Protein AF-A0A3A6N6Q1-F1 (afdb_monomer_lite)

Structure (mmCIF, N/CA/C/O backbone):
data_AF-A0A3A6N6Q1-F1
#
_entry.id   AF-A0A3A6N6Q1-F1
#
loop_
_atom_site.group_PDB
_atom_site.id
_atom_site.type_symbol
_atom_site.label_atom_id
_atom_site.label_alt_id
_atom_site.label_comp_id
_atom_site.label_asym_id
_atom_site.label_entity_id
_atom_site.label_seq_id
_atom_site.pdbx_PDB_ins_code
_atom_site.Cartn_x
_atom_site.Cartn_y
_atom_site.Cartn_z
_atom_site.occupancy
_atom_site.B_iso_or_equiv
_atom_site.auth_seq_id
_atom_site.auth_comp_id
_atom_site.auth_asym_id
_atom_site.auth_atom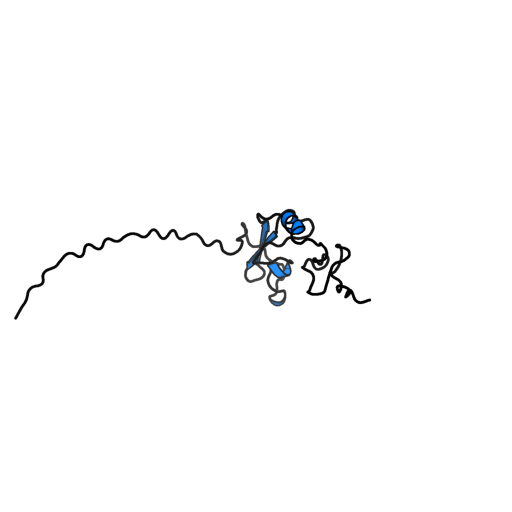_id
_atom_site.pdbx_PDB_model_num
ATOM 1 N N . MET A 1 1 ? -28.630 -38.120 -69.427 1.00 43.53 1 MET A N 1
ATOM 2 C CA . MET A 1 1 ? -27.261 -37.683 -69.073 1.00 43.53 1 MET A CA 1
ATOM 3 C C . MET A 1 1 ? -27.155 -36.183 -69.309 1.00 43.53 1 MET A C 1
ATOM 5 O O . MET A 1 1 ? -27.606 -35.741 -70.354 1.00 43.53 1 MET A O 1
ATOM 9 N N . LYS A 1 2 ? -26.544 -35.469 -68.350 1.00 46.34 2 LYS A N 1
ATOM 10 C CA . LYS A 1 2 ? -26.154 -34.042 -68.344 1.00 46.34 2 LYS A CA 1
ATOM 11 C C . LYS A 1 2 ? -27.279 -32.999 -68.244 1.00 46.34 2 LYS A C 1
ATOM 13 O O . LYS A 1 2 ? -27.726 -32.441 -69.236 1.00 46.34 2 LYS A O 1
ATOM 18 N N . THR A 1 3 ? -27.651 -32.687 -67.004 1.00 43.88 3 THR A N 1
ATOM 19 C CA . THR A 1 3 ? -28.293 -31.427 -66.606 1.00 43.88 3 THR A CA 1
ATOM 20 C C . THR A 1 3 ? -27.215 -30.388 -66.292 1.00 43.88 3 THR A C 1
ATOM 22 O O . THR A 1 3 ? -26.315 -30.631 -65.489 1.00 43.88 3 THR A O 1
ATOM 25 N N . SER A 1 4 ? -27.298 -29.256 -66.986 1.00 41.69 4 SER A N 1
ATOM 26 C CA . SER A 1 4 ? -26.371 -28.127 -66.927 1.00 41.69 4 SER A CA 1
ATOM 27 C C . SER A 1 4 ? -26.627 -27.229 -65.713 1.00 41.69 4 SER A C 1
ATOM 29 O O . SER A 1 4 ? -27.764 -27.029 -65.293 1.00 41.69 4 SER A O 1
ATOM 31 N N . ILE A 1 5 ? -25.532 -26.694 -65.176 1.00 53.47 5 ILE A N 1
ATOM 32 C CA . ILE A 1 5 ? -25.430 -25.830 -63.998 1.00 53.47 5 ILE A CA 1
ATOM 33 C C . ILE A 1 5 ? -25.982 -24.433 -64.322 1.00 53.47 5 ILE A C 1
ATOM 35 O O . ILE A 1 5 ? -25.543 -23.808 -65.285 1.00 53.47 5 ILE A O 1
ATOM 39 N N . LEU A 1 6 ? -26.903 -23.931 -63.496 1.00 49.16 6 LEU A N 1
ATOM 40 C CA . LEU A 1 6 ? -27.341 -22.532 -63.480 1.00 49.16 6 LEU A CA 1
ATOM 41 C C . LEU A 1 6 ? -26.844 -21.880 -62.185 1.00 49.16 6 LEU A C 1
ATOM 43 O O . LEU A 1 6 ? -27.336 -22.164 -61.095 1.00 49.16 6 LEU A O 1
ATOM 47 N N . CYS A 1 7 ? -25.834 -21.022 -62.328 1.00 48.75 7 CYS A N 1
ATOM 48 C CA . CYS A 1 7 ? -25.314 -20.151 -61.282 1.00 48.75 7 CYS A CA 1
ATOM 49 C C . CYS A 1 7 ? -26.349 -19.064 -60.951 1.00 48.75 7 CYS A C 1
ATOM 51 O O . CYS A 1 7 ? -26.508 -18.107 -61.705 1.00 48.75 7 CYS A O 1
ATOM 53 N N . GLY A 1 8 ? -27.045 -19.207 -59.823 1.00 43.28 8 GLY A N 1
ATOM 54 C CA . GLY A 1 8 ? -27.848 -18.146 -59.218 1.00 43.28 8 GLY A CA 1
ATOM 55 C C . GLY A 1 8 ? -27.021 -17.395 -58.178 1.00 43.28 8 GLY A C 1
ATOM 56 O O . GLY A 1 8 ? -26.579 -17.984 -57.196 1.00 43.28 8 GLY A O 1
ATOM 57 N N . 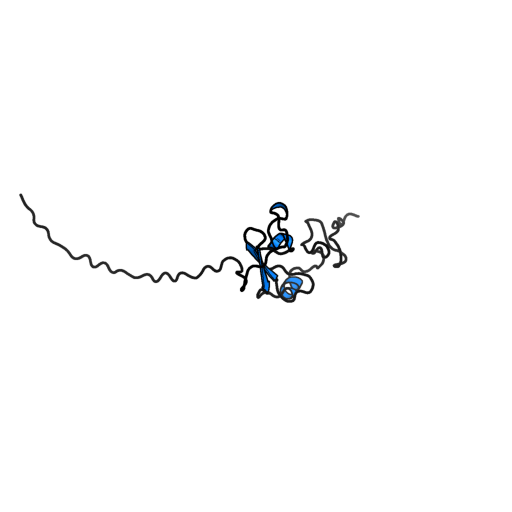ALA A 1 9 ? -26.783 -16.109 -58.425 1.00 48.91 9 ALA A N 1
ATOM 58 C CA . ALA A 1 9 ? -25.982 -15.216 -57.600 1.00 48.91 9 ALA A CA 1
ATOM 59 C C . ALA A 1 9 ? -26.527 -15.098 -56.164 1.00 48.91 9 ALA A C 1
ATOM 61 O O . ALA A 1 9 ? -27.585 -14.513 -55.934 1.00 48.91 9 ALA A O 1
ATOM 62 N N . ALA A 1 10 ? -25.775 -15.607 -55.188 1.00 48.19 10 ALA A N 1
ATOM 63 C CA . ALA A 1 10 ? -25.971 -15.270 -53.786 1.00 48.19 10 ALA A CA 1
ATOM 64 C C . ALA A 1 10 ? -25.277 -13.929 -53.510 1.00 48.19 10 ALA A C 1
ATOM 66 O O . ALA A 1 10 ? -24.056 -13.860 -53.368 1.00 48.19 10 ALA A O 1
ATOM 67 N N . ALA A 1 11 ? -26.056 -12.849 -53.467 1.00 47.50 11 ALA A N 1
ATOM 68 C CA . ALA A 1 11 ? -25.604 -11.563 -52.954 1.00 47.50 11 ALA A CA 1
ATOM 69 C C . ALA A 1 11 ? -25.411 -11.689 -51.435 1.00 47.50 11 ALA A C 1
ATOM 71 O O . ALA A 1 11 ? -26.350 -11.533 -50.656 1.00 47.50 11 ALA A O 1
ATOM 72 N N . ILE A 1 12 ? -24.194 -12.029 -51.010 1.00 56.41 12 ILE A N 1
ATOM 73 C CA . ILE A 1 12 ? -23.822 -12.027 -49.597 1.00 56.41 12 ILE A CA 1
ATOM 74 C C . ILE A 1 12 ? -23.615 -10.567 -49.200 1.00 56.41 12 ILE A C 1
ATOM 76 O O . ILE A 1 12 ? -22.551 -9.987 -49.412 1.00 56.41 12 ILE A O 1
ATOM 80 N N . ALA A 1 13 ? -24.662 -9.962 -48.644 1.00 49.38 13 ALA A N 1
ATOM 81 C CA . ALA A 1 13 ? -24.550 -8.725 -47.894 1.00 49.38 13 ALA A CA 1
ATOM 82 C C . ALA A 1 13 ? -23.702 -9.008 -46.643 1.00 49.38 13 ALA A C 1
ATOM 84 O O . ALA A 1 13 ? -24.213 -9.413 -45.601 1.00 49.38 13 ALA A O 1
ATOM 85 N N . PHE A 1 14 ? -22.385 -8.837 -46.763 1.00 51.81 14 PHE A N 1
ATOM 86 C CA . PHE A 1 14 ? -21.480 -8.761 -45.622 1.00 51.81 14 PHE A CA 1
ATOM 87 C C . PHE A 1 14 ? -21.783 -7.460 -44.873 1.00 51.81 14 PHE A C 1
ATOM 89 O O . PHE A 1 14 ? -21.185 -6.415 -45.119 1.00 51.81 14 PHE A O 1
ATOM 96 N N . GLY A 1 15 ? -22.760 -7.521 -43.970 1.00 49.16 15 GLY A N 1
ATOM 97 C CA . GLY A 1 15 ? -22.898 -6.546 -42.902 1.00 49.16 15 GLY A CA 1
ATOM 98 C C . GLY A 1 15 ? -21.641 -6.624 -42.050 1.00 49.16 15 GLY A C 1
ATOM 99 O O . GLY A 1 15 ? -21.481 -7.546 -41.254 1.00 49.16 15 GLY A O 1
ATOM 100 N N . ILE A 1 16 ? -20.719 -5.687 -42.261 1.00 58.72 16 ILE A N 1
ATOM 101 C CA . ILE A 1 16 ? -19.567 -5.476 -41.390 1.00 58.72 16 ILE A CA 1
ATOM 102 C C . ILE A 1 16 ? -20.140 -4.956 -40.071 1.00 58.72 16 ILE A C 1
ATOM 104 O O . ILE A 1 16 ? -20.305 -3.755 -39.869 1.00 58.72 16 ILE A O 1
ATOM 108 N N . SER A 1 17 ? -20.519 -5.879 -39.187 1.00 53.62 17 SER A N 1
ATOM 109 C CA . SER A 1 17 ? -20.722 -5.578 -37.779 1.00 53.62 17 SER A CA 1
ATOM 110 C C . SER A 1 17 ? -19.392 -5.060 -37.251 1.00 53.62 17 SER A C 1
ATOM 112 O O . SER A 1 17 ? -18.465 -5.827 -36.995 1.00 53.62 17 SER A O 1
ATOM 114 N N . LEU A 1 18 ? -19.294 -3.737 -37.141 1.00 51.84 18 LEU A N 1
ATOM 115 C CA . LEU A 1 18 ? -18.292 -3.037 -36.352 1.00 51.84 18 LEU A CA 1
ATOM 116 C C . LEU A 1 18 ? -18.452 -3.490 -34.897 1.00 51.84 18 LEU A C 1
ATOM 118 O O . LEU A 1 18 ? -19.128 -2.850 -34.095 1.00 51.84 18 LEU A O 1
ATOM 122 N N . PHE A 1 19 ? -17.854 -4.632 -34.560 1.00 49.50 19 PHE A N 1
ATOM 123 C CA . PHE A 1 19 ? -17.540 -4.970 -33.184 1.00 49.50 19 PHE A CA 1
ATOM 124 C C . PHE A 1 19 ? -16.502 -3.950 -32.732 1.00 49.50 19 PHE A C 1
ATOM 126 O O . PHE A 1 19 ? -15.311 -4.078 -33.011 1.00 49.50 19 PHE A O 1
ATOM 133 N N . VAL A 1 20 ? -16.976 -2.887 -32.087 1.00 51.50 20 VAL A N 1
ATOM 134 C CA . VAL A 1 20 ? -16.125 -1.984 -31.322 1.00 51.50 20 VAL A CA 1
ATOM 135 C C . VAL A 1 20 ? -15.563 -2.823 -30.183 1.00 51.50 20 VAL A C 1
ATOM 137 O O . VAL A 1 20 ? -16.225 -3.047 -29.171 1.00 51.50 20 VAL A O 1
ATOM 140 N N . VAL A 1 21 ? -14.364 -3.363 -30.390 1.00 54.16 21 VAL A N 1
ATOM 141 C CA . VAL A 1 21 ? -13.592 -4.027 -29.347 1.00 54.16 21 VAL A CA 1
ATOM 142 C C . VAL A 1 21 ? -13.220 -2.928 -28.363 1.00 54.16 21 VAL A C 1
ATOM 144 O O . VAL A 1 21 ? -12.297 -2.152 -28.602 1.00 54.16 21 VAL A O 1
ATOM 147 N N . GLN A 1 22 ? -14.007 -2.784 -27.299 1.00 51.06 22 GLN A N 1
ATOM 148 C CA . GLN A 1 22 ? -13.618 -1.907 -26.208 1.00 51.06 22 GLN A CA 1
ATOM 149 C C . GLN A 1 22 ? -12.328 -2.476 -25.607 1.00 51.06 22 GLN A C 1
ATOM 151 O O . GLN A 1 22 ? -12.283 -3.679 -25.330 1.00 51.06 22 GLN A O 1
ATOM 156 N N . PRO A 1 23 ? -11.268 -1.667 -25.431 1.00 44.97 23 PRO A N 1
ATOM 157 C CA . PRO A 1 23 ? -10.112 -2.110 -24.677 1.00 44.97 23 PRO A CA 1
ATOM 158 C C . PRO A 1 23 ? -10.590 -2.453 -23.269 1.00 44.97 23 PRO A C 1
ATOM 160 O O . PRO A 1 23 ? -11.080 -1.602 -22.525 1.00 44.97 23 PRO A O 1
ATOM 163 N N . VAL A 1 24 ? -10.489 -3.732 -22.927 1.00 43.09 24 VAL A N 1
ATOM 164 C CA . VAL A 1 24 ? -10.714 -4.211 -21.571 1.00 43.09 24 VAL A CA 1
ATOM 165 C C . VAL A 1 24 ? -9.473 -3.796 -20.786 1.00 43.09 24 VAL A C 1
ATOM 167 O O . VAL A 1 24 ? -8.488 -4.526 -20.742 1.00 43.09 24 VAL A O 1
ATOM 170 N N . PHE A 1 25 ? -9.468 -2.579 -20.240 1.00 40.34 25 PHE A N 1
ATOM 171 C CA . PHE A 1 25 ? -8.463 -2.177 -19.258 1.00 40.34 25 PHE A CA 1
ATOM 172 C C . PHE A 1 25 ? -8.756 -2.955 -17.980 1.00 40.34 25 PHE A C 1
ATOM 174 O O . PHE A 1 25 ? -9.556 -2.534 -17.146 1.00 40.34 25 PHE A O 1
ATOM 181 N N . SER A 1 26 ? -8.176 -4.143 -17.869 1.00 42.28 26 SER A N 1
ATOM 182 C CA . SER A 1 26 ? -8.244 -4.933 -16.653 1.00 42.28 26 SER A CA 1
ATOM 183 C C . SER A 1 26 ? -6.900 -4.828 -15.954 1.00 42.28 26 SER A C 1
ATOM 185 O O . SER A 1 26 ? -5.886 -5.178 -16.542 1.00 42.28 26 SER A O 1
ATOM 187 N N . GLN A 1 27 ? -6.948 -4.406 -14.688 1.00 48.75 27 GLN A N 1
ATOM 188 C CA . GLN A 1 27 ? -5.829 -4.314 -13.748 1.00 48.75 27 GLN A CA 1
ATOM 189 C C . GLN A 1 27 ? -4.874 -3.133 -14.015 1.00 48.75 27 GLN A C 1
ATOM 191 O O . GLN A 1 27 ? -4.001 -3.189 -14.858 1.00 48.75 27 GLN A O 1
ATOM 196 N N . HIS A 1 28 ? -5.142 -2.034 -13.306 1.00 59.09 28 HIS A N 1
ATOM 197 C CA . HIS A 1 28 ? -4.305 -0.867 -12.991 1.00 59.09 28 HIS A CA 1
ATOM 198 C C . HIS A 1 28 ? -2.849 -0.770 -13.514 1.00 59.09 28 HIS A C 1
ATOM 200 O O . HIS A 1 28 ? -1.965 -0.509 -12.713 1.00 59.09 28 HIS A O 1
ATOM 206 N N . ASP A 1 29 ? -2.611 -0.819 -14.830 1.00 75.12 29 ASP A N 1
ATOM 207 C CA . ASP A 1 29 ? -1.270 -0.663 -15.416 1.00 75.12 29 ASP A CA 1
ATOM 208 C C . ASP A 1 29 ? -0.630 0.701 -15.083 1.00 75.12 29 ASP A C 1
ATOM 210 O O . ASP A 1 29 ? -0.841 1.722 -15.750 1.00 75.12 29 ASP A O 1
ATOM 214 N N . CYS A 1 30 ? 0.201 0.722 -14.051 1.00 85.88 30 CYS A N 1
ATOM 215 C CA . CYS A 1 30 ? 0.974 1.866 -13.635 1.00 85.88 30 CYS A CA 1
ATOM 216 C C . CYS A 1 30 ? 1.980 2.267 -14.733 1.00 85.88 30 CYS A C 1
ATOM 218 O O . CYS A 1 30 ? 2.733 1.429 -15.265 1.00 85.88 30 CYS A O 1
ATOM 220 N N . PRO A 1 31 ? 2.050 3.569 -15.075 1.00 86.94 31 PRO A N 1
ATOM 221 C CA . PRO A 1 31 ? 2.991 4.059 -16.068 1.00 86.94 31 PRO A CA 1
ATOM 222 C C . PRO A 1 31 ? 4.436 3.950 -15.564 1.00 86.94 31 PRO A C 1
ATOM 224 O O . PRO A 1 31 ? 4.711 3.934 -14.366 1.00 86.94 31 PRO A O 1
ATOM 227 N N . GLY A 1 32 ? 5.381 3.911 -16.503 1.00 87.06 32 GLY A N 1
ATOM 228 C CA . GLY A 1 32 ? 6.813 3.872 -16.207 1.00 87.06 32 GLY A CA 1
ATOM 229 C C . GLY A 1 32 ? 7.413 2.466 -16.162 1.00 87.06 32 GLY A C 1
ATOM 230 O O . GLY A 1 32 ? 6.805 1.482 -16.590 1.00 87.06 32 GLY A O 1
ATOM 231 N N . ASN A 1 33 ? 8.657 2.394 -15.689 1.00 92.62 33 ASN A N 1
ATOM 232 C CA . ASN A 1 33 ? 9.445 1.165 -15.648 1.00 92.62 33 ASN A CA 1
ATOM 233 C C . ASN A 1 33 ? 9.204 0.395 -14.347 1.00 92.62 33 ASN A C 1
ATOM 235 O O . ASN A 1 33 ? 9.014 0.994 -13.291 1.00 92.62 33 ASN A O 1
ATOM 239 N N . PHE A 1 34 ? 9.263 -0.935 -14.423 1.00 92.94 34 PHE A N 1
ATOM 240 C CA . PHE A 1 34 ? 9.258 -1.778 -13.231 1.00 92.94 34 PHE A CA 1
ATOM 241 C C . PHE A 1 34 ? 10.478 -1.482 -12.353 1.00 92.94 34 PHE A C 1
ATOM 243 O O . PHE A 1 34 ? 11.611 -1.433 -12.833 1.00 92.94 34 PHE A O 1
ATOM 250 N N . GLN A 1 35 ? 10.225 -1.330 -11.062 1.00 95.06 35 GLN A N 1
ATOM 251 C CA . GLN A 1 35 ? 11.218 -1.333 -10.002 1.00 95.06 35 GLN A CA 1
ATOM 252 C C . GLN A 1 35 ? 11.445 -2.767 -9.522 1.00 95.06 35 GLN A C 1
ATOM 254 O O . GLN A 1 35 ? 10.617 -3.648 -9.743 1.00 95.06 35 GLN A O 1
ATOM 259 N N . GLN A 1 36 ? 12.580 -3.006 -8.878 1.00 95.62 36 GLN A N 1
ATOM 260 C CA . GLN A 1 36 ? 13.018 -4.327 -8.441 1.00 95.62 36 GLN A CA 1
ATOM 261 C C . GLN A 1 36 ? 13.194 -4.305 -6.924 1.00 95.62 36 GLN A C 1
ATOM 263 O O . GLN A 1 36 ? 13.952 -3.479 -6.416 1.00 95.62 36 GLN A O 1
ATOM 268 N N . ILE A 1 37 ? 12.529 -5.207 -6.199 1.00 92.62 37 ILE A N 1
ATOM 269 C CA . ILE A 1 37 ? 12.799 -5.402 -4.770 1.00 92.62 37 ILE A CA 1
ATOM 270 C C . ILE A 1 37 ? 14.221 -5.975 -4.637 1.00 92.62 37 ILE A C 1
ATOM 272 O O . ILE A 1 37 ? 14.502 -7.035 -5.215 1.00 92.62 37 ILE A O 1
ATOM 276 N N . PRO A 1 38 ? 15.130 -5.300 -3.907 1.00 93.31 38 PRO A N 1
ATOM 277 C CA . PRO A 1 38 ? 16.470 -5.818 -3.666 1.00 93.31 38 PRO A CA 1
ATOM 278 C C . PRO A 1 38 ? 16.407 -7.163 -2.938 1.00 93.31 38 PRO A C 1
ATOM 280 O O . PRO A 1 38 ? 15.686 -7.300 -1.955 1.00 93.31 38 PRO A O 1
ATOM 283 N N . ASN A 1 39 ? 17.182 -8.146 -3.405 1.00 93.06 39 ASN A N 1
ATOM 284 C CA . ASN A 1 39 ? 17.250 -9.491 -2.814 1.00 93.06 39 ASN A CA 1
ATOM 285 C C . ASN A 1 39 ? 15.897 -10.224 -2.735 1.00 93.06 39 ASN A C 1
ATOM 287 O O . ASN A 1 39 ? 15.670 -11.010 -1.815 1.00 93.06 39 ASN A O 1
ATOM 291 N N . TYR A 1 40 ? 14.997 -9.978 -3.692 1.00 92.31 40 TYR A N 1
ATOM 292 C CA . TYR A 1 40 ? 13.708 -10.660 -3.739 1.00 92.31 40 TYR A CA 1
ATOM 293 C C . TYR A 1 40 ? 13.859 -12.184 -3.796 1.00 92.31 40 TYR A C 1
ATOM 295 O O . TYR A 1 40 ? 14.582 -12.723 -4.637 1.00 92.31 40 TYR A O 1
ATOM 303 N N . HIS A 1 41 ? 13.090 -12.873 -2.957 1.00 92.19 41 HIS A N 1
ATOM 304 C CA . HIS A 1 41 ? 12.937 -14.319 -3.001 1.00 92.19 41 HIS A CA 1
ATOM 305 C C . HIS A 1 41 ? 11.447 -14.674 -3.116 1.00 92.19 41 HIS A C 1
ATOM 307 O O . HIS A 1 41 ? 10.636 -14.035 -2.446 1.00 92.19 41 HIS A O 1
ATOM 313 N N . PRO A 1 42 ? 11.049 -15.706 -3.887 1.00 88.25 42 PRO A N 1
ATOM 314 C CA . PRO A 1 42 ? 9.636 -16.077 -4.040 1.00 88.25 42 PRO A CA 1
ATOM 315 C C . PRO A 1 42 ? 8.908 -16.363 -2.717 1.00 88.25 42 PRO A C 1
ATOM 317 O O . PRO A 1 42 ? 7.702 -16.164 -2.613 1.00 88.25 42 PRO A O 1
ATOM 320 N N . SER A 1 43 ? 9.640 -16.787 -1.682 1.00 90.25 43 SER A N 1
ATOM 321 C CA . SER A 1 43 ? 9.089 -17.001 -0.336 1.00 90.25 43 SER A CA 1
ATOM 322 C C . SER A 1 43 ? 8.656 -15.714 0.377 1.00 90.25 43 SER A C 1
ATOM 324 O O . SER A 1 43 ? 7.947 -15.801 1.372 1.00 90.25 43 SER A O 1
ATOM 326 N N . MET A 1 44 ? 9.067 -14.533 -0.102 1.00 85.75 44 MET A N 1
ATOM 327 C CA . MET A 1 44 ? 8.625 -13.229 0.414 1.00 85.75 44 MET A CA 1
ATOM 328 C C . MET A 1 44 ? 7.206 -12.861 -0.050 1.00 85.75 44 MET A C 1
ATOM 330 O O . MET A 1 44 ? 6.666 -11.844 0.376 1.00 85.75 44 MET A O 1
ATOM 334 N N . GLY A 1 45 ? 6.601 -13.678 -0.919 1.00 89.06 45 GLY A N 1
ATOM 335 C CA . GLY A 1 45 ? 5.280 -13.440 -1.483 1.00 89.06 45 GLY A CA 1
ATOM 336 C C . GLY A 1 45 ? 5.315 -12.574 -2.738 1.00 89.06 45 GLY A C 1
ATOM 337 O O . GLY A 1 45 ? 6.360 -12.353 -3.358 1.00 89.06 45 GLY A O 1
ATOM 338 N N . HIS A 1 46 ? 4.140 -12.110 -3.149 1.00 91.38 46 HIS A N 1
ATOM 339 C CA . HIS A 1 46 ? 4.008 -11.242 -4.312 1.00 91.38 46 HIS A CA 1
ATOM 340 C C . HIS A 1 46 ? 4.568 -9.837 -4.012 1.00 91.38 46 HIS A C 1
ATOM 342 O O . HIS A 1 46 ? 4.339 -9.330 -2.914 1.00 91.38 46 HIS A O 1
ATOM 348 N N . PRO A 1 47 ? 5.280 -9.186 -4.951 1.00 93.69 47 PRO A N 1
ATOM 349 C CA . PRO A 1 47 ? 5.913 -7.883 -4.723 1.00 93.69 47 PRO A CA 1
ATOM 350 C C . PRO A 1 47 ? 4.984 -6.802 -4.157 1.00 93.69 47 PRO A C 1
ATOM 352 O O . PRO A 1 47 ? 5.369 -6.109 -3.219 1.00 93.69 47 PRO A O 1
ATOM 355 N N . CYS A 1 48 ? 3.750 -6.686 -4.657 1.00 92.44 48 CYS A N 1
ATOM 356 C CA . CYS A 1 48 ? 2.793 -5.720 -4.115 1.00 92.44 48 CYS A CA 1
ATOM 357 C C . CYS A 1 48 ? 2.394 -6.058 -2.678 1.00 92.44 48 CYS A C 1
ATOM 359 O O . CYS A 1 48 ? 2.389 -5.182 -1.817 1.00 92.44 48 CYS A O 1
ATOM 361 N N . GLN A 1 49 ? 2.135 -7.336 -2.396 1.00 90.31 49 GLN A N 1
ATOM 362 C CA . GLN A 1 49 ? 1.785 -7.798 -1.055 1.00 90.31 49 GLN A CA 1
ATOM 363 C C . GLN A 1 49 ? 2.929 -7.574 -0.059 1.00 90.31 49 GLN A C 1
ATOM 365 O O . GLN A 1 49 ? 2.679 -7.120 1.053 1.00 90.31 49 GLN A O 1
ATOM 370 N N . TYR A 1 50 ? 4.176 -7.824 -0.471 1.00 89.06 50 TYR A N 1
ATOM 371 C CA . TYR A 1 50 ? 5.373 -7.537 0.326 1.00 89.06 50 TYR A CA 1
ATOM 372 C C . TYR A 1 50 ? 5.455 -6.058 0.724 1.00 89.06 50 TYR A C 1
ATOM 374 O O . TYR A 1 50 ? 5.867 -5.728 1.832 1.00 89.06 50 TYR A O 1
ATOM 382 N N . LEU A 1 51 ? 5.018 -5.163 -0.163 1.00 86.75 51 LEU A N 1
ATOM 383 C CA . LEU A 1 51 ? 4.984 -3.730 0.103 1.00 86.75 51 LEU A CA 1
ATOM 384 C C . LEU A 1 51 ? 3.781 -3.303 0.947 1.00 86.75 51 LEU A C 1
ATOM 386 O O . LEU A 1 51 ? 3.708 -2.125 1.277 1.00 86.75 51 LEU A O 1
ATOM 390 N N . GLY A 1 52 ? 2.845 -4.195 1.285 1.00 88.88 52 GLY A N 1
ATOM 391 C CA . GLY A 1 52 ? 1.574 -3.844 1.926 1.00 88.88 52 GLY A CA 1
ATOM 392 C C . GLY A 1 52 ? 0.607 -3.148 0.963 1.00 88.88 52 GLY A C 1
ATOM 393 O O . GLY A 1 52 ? -0.061 -2.182 1.335 1.00 88.88 52 GLY A O 1
ATOM 394 N N . LEU A 1 53 ? 0.618 -3.547 -0.309 1.00 90.06 53 LEU A N 1
ATOM 395 C CA . LEU A 1 53 ? -0.295 -3.102 -1.363 1.00 90.06 53 LEU A CA 1
ATOM 396 C C . LEU A 1 53 ? -1.033 -4.312 -1.943 1.00 90.06 53 LEU A C 1
ATOM 398 O O . LEU A 1 53 ? -0.637 -5.464 -1.762 1.00 90.06 53 LEU A O 1
ATOM 402 N N . ASN A 1 54 ? -2.104 -4.051 -2.680 1.00 87.06 54 ASN A N 1
ATOM 403 C CA . ASN A 1 54 ? -2.848 -5.075 -3.397 1.00 87.06 54 ASN A CA 1
ATOM 404 C C . ASN A 1 54 ? -2.648 -4.902 -4.908 1.00 87.06 54 ASN A C 1
ATOM 406 O O . ASN A 1 54 ? -2.884 -3.821 -5.437 1.00 87.06 54 ASN A O 1
ATOM 410 N N . SER A 1 55 ? -2.240 -5.963 -5.613 1.00 89.38 55 SER A N 1
ATOM 411 C CA . SER A 1 55 ? -2.015 -5.894 -7.066 1.00 89.38 55 SER A CA 1
ATOM 412 C C . SER A 1 55 ? -3.291 -5.874 -7.910 1.00 89.38 55 SER A C 1
ATOM 414 O O . SER A 1 55 ? -3.241 -5.809 -9.135 1.00 89.38 55 SER A O 1
ATOM 416 N N . ARG A 1 56 ? -4.461 -5.973 -7.273 1.00 85.38 56 ARG A N 1
ATOM 417 C CA . ARG A 1 56 ? -5.772 -6.028 -7.936 1.00 85.38 56 ARG A CA 1
ATOM 418 C C . ARG A 1 56 ? -6.665 -4.833 -7.622 1.00 85.38 56 ARG A C 1
ATOM 420 O O . ARG A 1 56 ? -7.696 -4.682 -8.267 1.00 85.38 56 ARG A O 1
ATOM 427 N N . GLN A 1 57 ? -6.312 -4.018 -6.632 1.00 84.75 57 GLN A N 1
ATOM 428 C CA . GLN A 1 57 ? -7.098 -2.855 -6.221 1.00 84.75 57 GLN A CA 1
ATOM 429 C C . GLN A 1 57 ? -6.201 -1.798 -5.582 1.00 84.75 57 GLN A C 1
ATOM 431 O O . GLN A 1 57 ? -5.198 -2.128 -4.948 1.00 84.75 57 GLN A O 1
ATOM 436 N N . GLY A 1 58 ? -6.609 -0.536 -5.670 1.00 87.50 58 GLY A N 1
ATOM 437 C CA . GLY A 1 58 ? -5.952 0.516 -4.912 1.00 87.50 58 GLY A CA 1
ATOM 438 C C . GLY A 1 58 ? -6.024 0.296 -3.410 1.00 87.50 58 GLY A C 1
ATOM 439 O O . GLY A 1 58 ? -7.004 -0.216 -2.865 1.00 87.50 58 GLY A O 1
ATOM 440 N N . THR A 1 59 ? -4.931 0.654 -2.749 1.00 87.44 59 THR A N 1
ATOM 441 C CA . THR A 1 59 ? -4.763 0.549 -1.304 1.00 87.44 59 THR A CA 1
ATOM 442 C C . THR A 1 59 ? -4.671 1.945 -0.718 1.00 87.44 59 THR A C 1
ATOM 444 O O . THR A 1 59 ? -3.851 2.742 -1.160 1.00 87.44 59 THR A O 1
ATOM 447 N N . CYS A 1 60 ? -5.495 2.230 0.282 1.00 85.00 60 CYS A N 1
ATOM 448 C CA . CYS A 1 60 ? -5.461 3.493 1.004 1.00 85.00 60 CYS A CA 1
ATOM 449 C C . CYS A 1 60 ? -4.752 3.322 2.334 1.00 85.00 60 CYS A C 1
ATOM 451 O O . CYS A 1 60 ? -5.201 2.529 3.161 1.00 85.00 60 CYS A O 1
ATOM 453 N N . ARG A 1 61 ? -3.659 4.058 2.535 1.00 79.94 61 ARG A N 1
ATOM 454 C CA . ARG A 1 61 ? -2.924 4.073 3.801 1.00 79.94 61 ARG A CA 1
ATOM 455 C C . ARG A 1 61 ? -3.269 5.319 4.611 1.00 79.94 61 ARG A C 1
ATOM 457 O O . ARG A 1 61 ? -3.709 6.323 4.047 1.00 79.94 61 ARG A O 1
ATOM 464 N N . PRO A 1 62 ? -3.050 5.292 5.932 1.00 68.44 62 PRO A N 1
ATOM 465 C CA . PRO A 1 62 ? -3.155 6.485 6.759 1.00 68.44 62 PRO A CA 1
ATOM 466 C C . PRO A 1 62 ? -2.291 7.631 6.214 1.00 68.44 62 PRO A C 1
ATOM 468 O O . PRO A 1 62 ? -1.082 7.481 6.052 1.00 68.44 62 PRO A O 1
ATOM 471 N N . GLY A 1 63 ? -2.917 8.777 5.940 1.00 73.44 63 GLY A N 1
ATOM 472 C CA . GLY A 1 63 ? -2.253 9.964 5.388 1.00 73.44 63 GLY A CA 1
ATOM 473 C C . GLY A 1 63 ? -2.248 10.054 3.859 1.00 73.44 63 GLY A C 1
ATOM 474 O O . GLY A 1 63 ? -1.952 11.126 3.329 1.00 73.44 63 GLY A O 1
ATOM 475 N N . ASP A 1 64 ? -2.632 8.991 3.148 1.00 80.31 64 ASP A N 1
ATOM 476 C CA . ASP A 1 64 ? -2.795 9.048 1.698 1.00 80.31 64 ASP A CA 1
ATOM 477 C C . ASP A 1 64 ? -4.004 9.919 1.336 1.00 80.31 64 ASP A C 1
ATOM 479 O O . ASP A 1 64 ? -5.089 9.800 1.907 1.00 80.31 64 ASP A O 1
ATOM 483 N N . VAL A 1 65 ? -3.837 10.788 0.340 1.00 82.94 65 VAL A N 1
ATOM 484 C CA . VAL A 1 65 ? -4.962 11.545 -0.230 1.00 82.94 65 VAL A CA 1
ATOM 485 C C . VAL A 1 65 ? -5.683 10.703 -1.284 1.00 82.94 65 VAL A C 1
ATOM 487 O O . VAL A 1 65 ? -6.912 10.736 -1.350 1.00 82.94 65 VAL A O 1
ATOM 490 N N . TYR A 1 66 ? -4.939 9.907 -2.056 1.00 84.94 66 TYR A N 1
ATOM 491 C CA . TYR A 1 66 ? -5.429 9.043 -3.130 1.00 84.94 66 TYR A CA 1
ATOM 492 C C . TYR A 1 66 ? -4.961 7.601 -2.940 1.00 84.94 66 TYR A C 1
ATOM 494 O O . TYR A 1 66 ? -3.937 7.355 -2.309 1.00 84.94 66 TYR A O 1
ATOM 502 N N . GLU A 1 67 ? -5.717 6.646 -3.480 1.00 88.94 67 GLU A N 1
ATOM 503 C CA . GLU A 1 67 ? -5.358 5.234 -3.405 1.00 88.94 67 GLU A CA 1
ATOM 504 C C . GLU A 1 67 ? -4.015 4.991 -4.097 1.00 88.94 67 GLU A C 1
ATOM 506 O O . GLU A 1 67 ? -3.726 5.530 -5.165 1.00 88.94 67 GLU A O 1
ATOM 511 N N . THR A 1 68 ? -3.205 4.126 -3.510 1.00 92.31 68 THR A N 1
ATOM 512 C CA . THR A 1 68 ? -1.970 3.662 -4.122 1.00 92.31 68 THR A CA 1
ATOM 513 C C . THR A 1 68 ? -2.261 2.380 -4.896 1.00 92.31 68 THR A C 1
ATOM 515 O O . THR A 1 68 ? -2.654 1.366 -4.315 1.00 92.31 68 THR A O 1
ATOM 518 N N . LEU A 1 69 ? -2.088 2.425 -6.214 1.00 93.19 69 LEU A N 1
ATOM 519 C CA . LEU A 1 69 ? -2.173 1.271 -7.104 1.00 93.19 69 LEU A CA 1
ATOM 520 C C . LEU A 1 69 ? -0.810 0.583 -7.168 1.00 93.19 69 LEU A C 1
ATOM 522 O O . LEU A 1 69 ? 0.231 1.241 -7.080 1.00 93.19 69 LEU A O 1
ATOM 526 N N . CYS A 1 70 ? -0.820 -0.735 -7.332 1.00 93.62 70 CYS A N 1
ATOM 527 C CA . CYS A 1 70 ? 0.396 -1.511 -7.477 1.00 93.62 70 CYS A CA 1
ATOM 528 C C . CYS A 1 70 ? 0.239 -2.551 -8.576 1.00 93.62 70 CYS A C 1
ATOM 530 O O . CYS A 1 70 ? -0.731 -3.302 -8.561 1.00 93.62 70 CYS A O 1
ATOM 532 N N . ASP A 1 71 ? 1.229 -2.634 -9.456 1.00 93.69 71 ASP A N 1
ATOM 533 C CA . ASP A 1 71 ? 1.396 -3.780 -10.343 1.00 93.69 71 ASP A CA 1
ATOM 534 C C . ASP A 1 71 ? 2.580 -4.588 -9.877 1.00 93.69 71 ASP A C 1
ATOM 536 O O . ASP A 1 71 ? 3.652 -4.036 -9.624 1.00 93.69 71 ASP A O 1
ATOM 540 N N . ASP A 1 72 ? 2.428 -5.901 -9.834 1.00 92.88 72 ASP A N 1
ATOM 541 C CA . ASP A 1 72 ? 3.541 -6.805 -9.640 1.00 92.88 72 ASP A CA 1
ATOM 542 C C . ASP A 1 72 ? 3.782 -7.675 -10.867 1.00 92.88 72 ASP A C 1
ATOM 544 O O . ASP A 1 72 ? 2.904 -7.989 -11.666 1.00 92.88 72 ASP A O 1
ATOM 548 N N . ALA A 1 73 ? 5.042 -8.052 -11.028 1.00 92.00 73 ALA A N 1
ATOM 549 C CA . ALA A 1 73 ? 5.490 -8.964 -12.053 1.00 92.00 73 ALA A CA 1
ATOM 550 C C . ALA A 1 73 ? 6.460 -9.982 -11.454 1.00 92.00 73 ALA A C 1
ATOM 552 O O . ALA A 1 73 ? 6.997 -9.833 -10.351 1.00 92.00 73 ALA A O 1
ATOM 553 N N . SER A 1 74 ? 6.701 -11.044 -12.218 1.00 90.81 74 SER A N 1
ATOM 554 C CA . SER A 1 74 ? 7.629 -12.098 -11.832 1.00 90.81 74 SER A CA 1
ATOM 555 C C . SER A 1 74 ? 9.018 -11.552 -11.493 1.00 90.81 74 SER A C 1
ATOM 557 O O . SER A 1 74 ? 9.507 -10.582 -12.089 1.00 90.81 74 SER A O 1
ATOM 559 N N . GLY A 1 75 ? 9.653 -12.230 -10.536 1.00 91.69 75 GLY A N 1
ATOM 560 C CA . GLY A 1 75 ? 11.025 -11.960 -10.135 1.00 91.69 75 GLY A CA 1
ATOM 561 C C . GLY A 1 75 ? 11.186 -10.719 -9.272 1.00 91.69 75 GLY A C 1
ATOM 562 O O . GLY A 1 75 ? 12.226 -10.098 -9.376 1.00 91.69 75 GLY A O 1
ATOM 563 N N . GLY A 1 76 ? 10.208 -10.338 -8.444 1.00 93.19 76 GLY A N 1
ATOM 564 C CA . GLY A 1 76 ? 10.383 -9.230 -7.491 1.00 93.19 76 GLY A CA 1
ATOM 565 C C . GLY A 1 76 ? 10.116 -7.847 -8.066 1.00 93.19 76 GLY A C 1
ATOM 566 O O . GLY A 1 76 ? 10.487 -6.845 -7.454 1.00 93.19 76 GLY A O 1
ATOM 567 N N . ARG A 1 77 ? 9.531 -7.791 -9.262 1.00 95.38 77 ARG A N 1
ATOM 568 C CA . ARG A 1 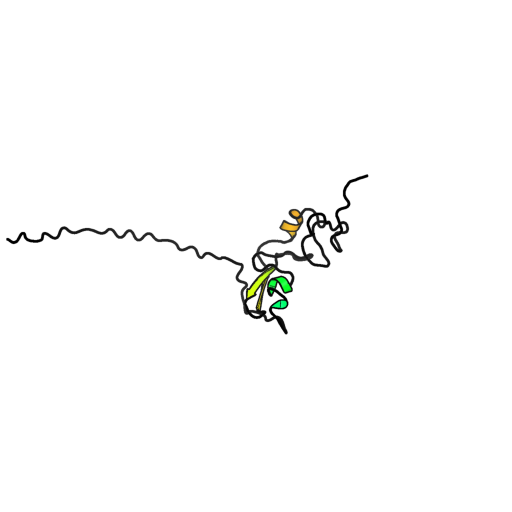77 ? 9.311 -6.547 -9.983 1.00 95.38 77 ARG A CA 1
ATOM 569 C C . ARG A 1 77 ? 7.969 -5.950 -9.618 1.00 95.38 77 ARG A C 1
ATOM 571 O O . ARG A 1 77 ? 6.984 -6.675 -9.522 1.00 95.38 77 ARG A O 1
ATOM 578 N N . TYR A 1 78 ? 7.933 -4.639 -9.452 1.00 94.94 78 TYR A N 1
ATOM 579 C CA . TYR A 1 78 ? 6.707 -3.926 -9.133 1.00 94.94 78 TYR A CA 1
ATOM 580 C C . TYR A 1 78 ? 6.670 -2.531 -9.753 1.00 94.94 78 TYR A C 1
ATOM 582 O O . TYR A 1 7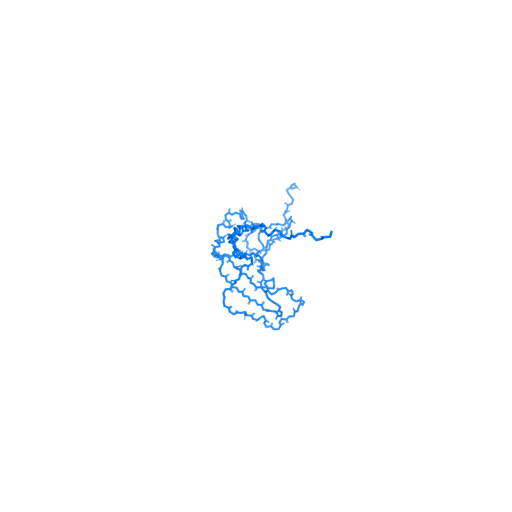8 ? 7.698 -1.988 -10.158 1.00 94.94 78 TYR A O 1
ATOM 590 N N . LYS A 1 79 ? 5.483 -1.944 -9.819 1.00 94.88 79 LYS A N 1
ATOM 591 C CA . LYS A 1 79 ? 5.260 -0.526 -10.086 1.00 94.88 79 LYS A CA 1
ATOM 592 C C . LYS A 1 79 ? 4.251 0.002 -9.093 1.00 94.88 79 LYS A C 1
ATOM 594 O O . LYS A 1 79 ? 3.352 -0.724 -8.685 1.00 94.88 79 LYS A O 1
ATOM 599 N N . ILE A 1 80 ? 4.396 1.270 -8.745 1.00 93.06 80 ILE A N 1
ATOM 600 C CA . ILE A 1 80 ? 3.447 1.979 -7.898 1.00 93.06 80 ILE A CA 1
ATOM 601 C C . ILE A 1 80 ? 3.018 3.235 -8.633 1.00 93.06 80 ILE A C 1
ATOM 603 O O . ILE A 1 80 ? 3.847 3.936 -9.217 1.00 93.06 80 ILE A O 1
ATOM 607 N N . CYS A 1 81 ? 1.731 3.537 -8.577 1.00 91.19 81 CYS A N 1
ATOM 608 C CA . CYS A 1 81 ? 1.189 4.786 -9.073 1.00 91.19 81 CYS A CA 1
ATOM 609 C C . CYS A 1 81 ? 0.016 5.242 -8.206 1.00 91.19 81 CYS A C 1
ATOM 611 O O . CYS A 1 81 ? -0.573 4.463 -7.460 1.00 91.19 81 CYS A O 1
ATOM 613 N N . GLN A 1 82 ? -0.298 6.531 -8.283 1.00 90.94 82 GLN A N 1
ATOM 614 C CA . GLN A 1 82 ? -1.471 7.088 -7.618 1.00 90.94 82 GLN A CA 1
ATOM 615 C C . GLN A 1 82 ? -2.707 6.804 -8.472 1.00 90.94 82 GLN A C 1
ATOM 617 O O . GLN A 1 82 ? -2.710 7.061 -9.678 1.00 90.94 82 GLN A O 1
ATOM 622 N N . GLY A 1 83 ? -3.737 6.247 -7.847 1.00 86.50 83 GLY A N 1
ATOM 623 C CA . GLY A 1 83 ? -5.027 5.996 -8.465 1.00 86.50 83 GLY A CA 1
ATOM 624 C C . GLY A 1 83 ? -5.942 7.220 -8.424 1.00 86.50 83 GLY A C 1
ATOM 625 O O . GLY A 1 83 ? -5.657 8.213 -7.755 1.00 86.50 83 GLY A O 1
ATOM 626 N N . PRO A 1 84 ? -7.074 7.172 -9.141 1.00 81.31 84 PRO A N 1
ATOM 627 C CA . PRO A 1 84 ? -8.006 8.292 -9.217 1.00 81.31 84 PRO A CA 1
ATOM 628 C C . PRO A 1 84 ? -8.914 8.421 -7.982 1.00 81.31 84 PRO A C 1
ATOM 630 O O . PRO A 1 84 ? -9.626 9.417 -7.854 1.00 81.31 84 PRO A O 1
ATOM 633 N N . ARG A 1 85 ? -8.956 7.421 -7.088 1.00 80.62 85 ARG A N 1
ATOM 634 C CA . ARG A 1 85 ? -9.877 7.408 -5.941 1.00 80.62 85 ARG A CA 1
ATOM 635 C C . ARG A 1 85 ? -9.254 8.090 -4.732 1.00 80.62 85 ARG A C 1
ATOM 637 O O . ARG A 1 85 ? -8.142 7.758 -4.346 1.00 80.62 85 ARG A O 1
ATOM 644 N N . LEU A 1 86 ? -9.996 9.003 -4.105 1.00 80.50 86 LEU A N 1
ATOM 645 C CA . LEU A 1 86 ? -9.602 9.623 -2.840 1.00 80.50 86 LEU A CA 1
ATOM 646 C C . LEU A 1 86 ? -9.707 8.615 -1.693 1.00 80.50 86 LEU A C 1
ATOM 648 O O . LEU A 1 86 ? -10.760 8.000 -1.502 1.00 80.50 86 LEU A O 1
ATOM 652 N N . CYS A 1 87 ? -8.665 8.527 -0.874 1.00 75.69 87 CYS A N 1
ATOM 653 C CA . CYS A 1 87 ? -8.689 7.704 0.328 1.00 75.69 87 CYS A CA 1
ATOM 654 C C . CYS A 1 87 ? -9.618 8.271 1.388 1.00 75.69 87 CYS A C 1
ATOM 656 O O . CYS A 1 87 ? -10.327 7.509 2.030 1.00 75.69 87 CYS A O 1
ATOM 658 N N . ASN A 1 88 ? -9.752 9.593 1.480 1.00 60.00 88 ASN A N 1
ATOM 659 C CA . ASN A 1 88 ? -10.673 10.226 2.427 1.00 60.00 88 ASN A CA 1
ATOM 660 C C . ASN A 1 88 ? -12.154 10.037 2.051 1.00 60.00 88 ASN A C 1
ATOM 662 O O . ASN A 1 88 ? -12.988 9.909 2.940 1.00 60.00 88 ASN A O 1
ATOM 666 N N . ALA A 1 89 ? -12.482 9.878 0.761 1.00 51.28 89 ALA A N 1
ATOM 667 C CA . ALA A 1 89 ? -13.823 9.447 0.341 1.00 51.28 89 ALA A CA 1
ATOM 668 C C . ALA A 1 89 ? -14.118 7.982 0.733 1.00 51.28 89 ALA A C 1
ATOM 670 O O . ALA A 1 89 ? -15.270 7.541 0.714 1.00 51.28 89 ALA A O 1
ATOM 671 N N . GLN A 1 90 ? -13.073 7.220 1.081 1.00 43.06 90 GLN A N 1
ATOM 672 C CA . GLN A 1 90 ? -13.177 5.895 1.676 1.00 43.06 90 GLN A CA 1
ATOM 673 C C . GLN A 1 90 ? -12.962 5.878 3.188 1.00 43.06 90 GLN A C 1
ATOM 675 O O . GLN A 1 90 ? -13.493 4.966 3.790 1.00 43.06 90 GLN A O 1
ATOM 680 N N . VAL A 1 91 ? -12.302 6.848 3.828 1.00 46.66 91 VAL A N 1
ATOM 681 C CA . VAL A 1 91 ? -12.332 7.005 5.298 1.00 46.66 91 VAL A CA 1
ATOM 682 C C . VAL A 1 91 ? -13.746 7.383 5.751 1.00 46.66 91 VAL A C 1
ATOM 684 O O . VAL A 1 91 ? -14.212 6.910 6.778 1.00 46.66 91 VAL A O 1
ATOM 687 N N . GLU A 1 92 ? -14.504 8.110 4.924 1.00 43.22 92 GLU A N 1
ATOM 688 C CA . GLU A 1 92 ? -15.938 8.332 5.166 1.00 43.22 92 GLU A CA 1
ATOM 689 C C . GLU A 1 92 ? -16.817 7.085 4.915 1.00 43.22 92 GLU A C 1
ATOM 691 O O . GLU A 1 92 ? -17.973 7.057 5.335 1.00 43.22 92 GLU A O 1
ATOM 696 N N . ARG A 1 93 ? -16.303 6.028 4.259 1.00 46.09 93 ARG A N 1
ATOM 697 C CA . ARG A 1 93 ? -17.036 4.759 4.025 1.00 46.09 93 ARG A CA 1
ATOM 698 C C . ARG A 1 93 ? -16.490 3.548 4.791 1.00 46.09 93 ARG A C 1
ATOM 700 O O . ARG A 1 93 ? -17.245 2.613 5.036 1.00 46.09 93 ARG A O 1
ATOM 707 N N . ALA A 1 94 ? -15.232 3.570 5.210 1.00 46.47 94 ALA A N 1
ATOM 708 C CA . ALA A 1 94 ? -14.654 2.772 6.281 1.00 46.47 94 ALA A CA 1
ATOM 709 C C . ALA A 1 94 ? -14.912 3.554 7.570 1.00 46.47 94 ALA A C 1
ATOM 711 O O . ALA A 1 94 ? -14.003 4.123 8.162 1.00 46.47 94 ALA A O 1
ATOM 712 N N . GLY A 1 95 ? -16.194 3.663 7.927 1.00 49.44 95 GLY A N 1
ATOM 713 C CA . GLY A 1 95 ? -16.719 4.551 8.966 1.00 49.44 95 GLY A CA 1
ATOM 714 C C . GLY A 1 95 ? -16.293 4.218 10.397 1.00 49.44 95 GLY A C 1
ATOM 715 O O . GLY A 1 95 ? -17.018 4.540 11.328 1.00 49.44 95 GLY A O 1
ATOM 716 N N . ASP A 1 96 ? -15.147 3.577 10.588 1.00 67.88 96 ASP A N 1
ATOM 717 C CA . ASP A 1 96 ? -14.508 3.451 11.880 1.00 67.88 96 ASP A CA 1
ATOM 718 C C . ASP A 1 96 ? -13.023 3.161 11.633 1.00 67.88 96 ASP A C 1
ATOM 720 O O . ASP A 1 96 ? -12.662 2.076 11.174 1.00 67.88 96 ASP A O 1
ATOM 724 N N . CYS A 1 97 ? -12.130 4.102 11.962 1.00 75.75 97 CYS A N 1
ATOM 725 C CA . CYS A 1 97 ? -10.682 3.844 12.049 1.00 75.75 97 CYS A CA 1
ATOM 726 C C . CYS A 1 97 ? -10.367 2.608 12.921 1.00 75.75 97 CYS A C 1
ATOM 728 O O . CYS A 1 97 ? -9.325 1.971 12.779 1.00 75.75 97 CYS A O 1
ATOM 730 N N . ARG A 1 98 ? -11.352 2.200 13.727 1.00 83.31 98 ARG A N 1
ATOM 731 C CA . ARG A 1 98 ? -11.446 0.952 14.470 1.00 83.31 98 ARG A CA 1
ATOM 732 C C . ARG A 1 98 ? -11.456 -0.319 13.629 1.00 83.31 98 ARG A C 1
ATOM 734 O O . ARG A 1 98 ? -11.417 -1.395 14.209 1.00 83.31 98 ARG A O 1
ATOM 741 N N . GLN A 1 99 ? -11.479 -0.244 12.304 1.00 83.38 99 GLN A N 1
ATOM 742 C CA . GLN A 1 99 ? -11.353 -1.404 11.416 1.00 83.38 99 GLN A CA 1
ATOM 743 C C . GLN A 1 99 ? -9.992 -1.490 10.711 1.00 83.38 99 GLN A C 1
ATOM 745 O O . GLN A 1 99 ? -9.833 -2.318 9.814 1.00 83.38 99 GLN A O 1
ATOM 750 N N . TRP A 1 100 ? -9.007 -0.674 11.100 1.00 81.31 100 TRP A N 1
ATOM 751 C CA . TRP A 1 100 ? -7.675 -0.667 10.493 1.00 81.31 100 TRP A CA 1
ATOM 752 C C . TRP A 1 100 ? -6.562 -0.896 11.522 1.00 81.31 100 TRP A C 1
ATOM 754 O O . TRP A 1 100 ? -6.528 -0.250 12.565 1.00 81.31 100 TRP A O 1
ATOM 764 N N . ASP A 1 101 ? -5.627 -1.792 11.217 1.00 85.56 101 ASP A N 1
ATOM 765 C CA . ASP A 1 101 ? -4.381 -1.992 11.958 1.00 85.56 101 ASP A CA 1
ATOM 766 C C . ASP A 1 101 ? -3.326 -1.042 11.390 1.00 85.56 101 ASP A C 1
ATOM 768 O O . ASP A 1 101 ? -2.875 -1.212 10.255 1.00 85.56 101 ASP A O 1
ATOM 772 N N . PHE A 1 102 ? -2.931 -0.031 12.159 1.00 77.88 102 PHE A N 1
ATOM 773 C CA . PHE A 1 102 ? -1.984 0.981 11.691 1.00 77.88 102 PHE A CA 1
ATOM 774 C C . PHE A 1 102 ? -0.542 0.480 11.746 1.00 77.88 102 PHE A C 1
ATOM 776 O O . PHE A 1 102 ? 0.286 0.940 10.962 1.00 77.88 102 PHE A O 1
ATOM 783 N N . VAL A 1 103 ? -0.240 -0.486 12.617 1.00 82.31 103 VAL A N 1
ATOM 784 C CA . VAL A 1 103 ? 1.118 -1.026 12.753 1.00 82.31 103 VAL A CA 1
ATOM 785 C C . VAL A 1 103 ? 1.417 -2.032 11.649 1.00 82.31 103 VAL A C 1
ATOM 787 O O . VAL A 1 103 ? 2.491 -2.001 11.053 1.00 82.31 103 VAL A O 1
ATOM 790 N N . ASN A 1 104 ? 0.449 -2.891 11.337 1.00 80.25 104 ASN A N 1
ATOM 791 C CA . ASN A 1 104 ? 0.559 -3.869 10.257 1.00 80.25 104 ASN A CA 1
ATOM 792 C C . ASN A 1 104 ? 0.053 -3.330 8.908 1.00 80.25 104 ASN A C 1
ATOM 794 O O . ASN A 1 104 ? 0.179 -4.009 7.891 1.00 80.25 104 ASN A O 1
ATOM 798 N N . ASN A 1 105 ? -0.508 -2.116 8.898 1.00 74.75 105 ASN A N 1
ATOM 799 C CA . ASN A 1 105 ? -1.063 -1.430 7.732 1.00 74.75 105 ASN A CA 1
ATOM 800 C C . ASN A 1 105 ? -2.020 -2.315 6.908 1.00 74.75 105 ASN A C 1
ATOM 802 O O . ASN A 1 105 ? -1.884 -2.459 5.691 1.00 74.75 105 ASN A O 1
ATOM 806 N N . GLN A 1 106 ? -2.976 -2.933 7.597 1.00 76.56 106 GLN A N 1
ATOM 807 C CA . GLN A 1 106 ? -3.951 -3.864 7.027 1.00 76.56 106 GLN A CA 1
ATOM 808 C C . GLN A 1 106 ? -5.315 -3.715 7.725 1.00 76.56 106 GLN A C 1
ATOM 810 O O . GLN A 1 106 ? -5.363 -3.210 8.845 1.00 76.56 106 GLN A O 1
ATOM 815 N N . PRO A 1 107 ? -6.433 -4.172 7.133 1.00 81.75 107 PRO A N 1
ATOM 816 C CA . PRO A 1 107 ? -7.715 -4.223 7.837 1.00 81.75 107 PRO A CA 1
ATOM 817 C C . PRO A 1 107 ? -7.651 -5.090 9.102 1.00 81.75 107 PRO A C 1
ATOM 819 O O . PRO A 1 107 ? -6.929 -6.089 9.138 1.00 81.75 107 PRO A O 1
ATOM 822 N N . CYS A 1 108 ? -8.460 -4.761 10.111 1.00 82.00 108 CYS A N 1
ATOM 823 C CA . CYS A 1 108 ? -8.596 -5.602 11.295 1.00 82.00 108 CYS A CA 1
ATOM 824 C C . CYS A 1 108 ? -9.142 -6.994 10.928 1.00 82.00 108 CYS A C 1
ATOM 826 O O . CYS A 1 108 ? -10.097 -7.097 10.148 1.00 82.00 108 CYS A O 1
ATOM 828 N N . PRO A 1 109 ? -8.593 -8.075 11.513 1.00 86.19 109 PRO A N 1
ATOM 829 C CA . PRO A 1 109 ? -9.177 -9.407 11.403 1.00 86.19 109 PRO A CA 1
ATOM 830 C C . PRO A 1 109 ? -10.628 -9.454 11.926 1.00 86.19 109 PRO A C 1
ATOM 832 O O . PRO A 1 109 ? -11.002 -8.648 12.782 1.00 86.19 109 PRO A O 1
ATOM 835 N N . PRO A 1 110 ? -11.459 -10.420 11.489 1.00 82.94 110 PRO A N 1
ATOM 836 C CA . PRO A 1 110 ? -12.808 -10.587 12.025 1.00 82.94 110 PRO A CA 1
ATOM 837 C C . PRO A 1 110 ? -12.806 -10.761 13.550 1.00 82.94 110 PRO A C 1
ATOM 839 O O . PRO A 1 110 ? -12.090 -11.607 14.082 1.00 82.94 110 PRO A O 1
ATOM 842 N N . GLY A 1 111 ? -13.625 -9.972 14.250 1.00 85.50 111 GLY A N 1
ATOM 843 C CA . GLY A 1 111 ? -13.685 -9.977 15.716 1.00 85.50 111 GLY A CA 1
ATOM 844 C C . GLY A 1 111 ? -12.600 -9.141 16.398 1.00 85.50 111 GLY A C 1
ATOM 845 O O . GLY A 1 111 ? -12.499 -9.191 17.618 1.00 85.50 111 GLY A O 1
ATOM 846 N N . TYR A 1 112 ? -11.817 -8.372 15.640 1.00 90.81 112 TYR A N 1
ATOM 847 C CA . TYR A 1 112 ? -10.841 -7.421 16.157 1.00 90.81 112 TYR A CA 1
ATOM 848 C C . TYR A 1 112 ? -11.216 -5.997 15.745 1.00 90.81 112 TYR A C 1
ATOM 850 O O . TYR A 1 112 ? -11.788 -5.777 14.677 1.00 90.81 112 TYR A O 1
ATOM 858 N N . VAL A 1 113 ? -10.888 -5.035 16.600 1.00 89.88 113 VAL A N 1
ATOM 859 C CA . VAL A 1 113 ? -11.064 -3.606 16.366 1.00 89.88 113 VAL A CA 1
ATOM 860 C C . VAL A 1 113 ? -9.876 -2.827 16.907 1.00 89.88 113 VAL A C 1
ATOM 862 O O . VAL A 1 113 ? -9.293 -3.175 17.927 1.00 89.88 113 VAL A O 1
ATOM 865 N N . ASN A 1 114 ? -9.542 -1.735 16.245 1.00 88.50 114 ASN A N 1
ATOM 866 C CA . ASN A 1 114 ? -8.531 -0.804 16.697 1.00 88.50 114 ASN A CA 1
ATOM 867 C C . ASN A 1 114 ? -9.167 0.332 17.509 1.00 88.50 114 ASN A C 1
ATOM 869 O O . ASN A 1 114 ? -9.540 1.368 16.968 1.00 88.50 114 ASN A O 1
ATOM 873 N N . VAL A 1 115 ? -9.352 0.127 18.811 1.00 83.19 115 VAL A N 1
ATOM 874 C CA . VAL A 1 115 ? -10.086 1.082 19.658 1.00 83.19 115 VAL A CA 1
ATOM 875 C C . VAL A 1 115 ? -9.420 2.461 19.700 1.00 83.19 115 VAL A C 1
ATOM 877 O O . VAL A 1 115 ? -10.129 3.462 19.787 1.00 83.19 115 VAL A O 1
ATOM 880 N N . ASP A 1 116 ? -8.089 2.514 19.624 1.00 81.44 116 ASP A N 1
ATOM 881 C CA . ASP A 1 116 ? -7.316 3.754 19.718 1.00 81.44 116 ASP A CA 1
ATOM 882 C C . ASP A 1 116 ? -7.089 4.444 18.362 1.00 81.44 116 ASP A C 1
ATOM 884 O O . ASP A 1 116 ? -6.677 5.604 18.328 1.00 81.44 116 ASP A O 1
ATOM 888 N N . CYS A 1 117 ? -7.398 3.763 17.254 1.00 79.69 117 CYS A N 1
ATOM 889 C CA . CYS A 1 117 ? -7.193 4.243 15.889 1.00 79.69 117 CYS A CA 1
ATOM 890 C C . CYS A 1 117 ? -5.751 4.685 15.583 1.00 79.69 117 CYS A C 1
ATOM 892 O O . CYS A 1 117 ? -5.528 5.557 14.740 1.00 79.69 117 CYS A O 1
ATOM 894 N N . GLN A 1 118 ? -4.775 4.117 16.284 1.00 78.75 118 GLN A N 1
ATOM 895 C CA . GLN A 1 118 ? -3.359 4.472 16.179 1.00 78.75 118 GLN A CA 1
ATOM 896 C C . GLN A 1 118 ? -2.455 3.239 16.177 1.00 78.75 118 GLN A C 1
ATOM 898 O O . GLN A 1 118 ? -1.369 3.284 15.600 1.00 78.75 118 GLN A O 1
ATOM 903 N N . GLY A 1 119 ? -2.887 2.154 16.816 1.00 81.62 119 GLY A N 1
ATOM 904 C CA . GLY A 1 119 ? -2.076 0.978 17.079 1.00 81.62 119 GLY A CA 1
ATOM 905 C C . GLY A 1 119 ? -2.506 -0.255 16.295 1.00 81.62 119 GLY A C 1
ATOM 906 O O . GLY A 1 119 ? -2.856 -0.199 15.112 1.00 81.62 119 GLY A O 1
ATOM 907 N N . TYR A 1 120 ? -2.424 -1.390 16.977 1.00 89.19 120 TYR A N 1
ATOM 908 C CA . TYR A 1 120 ? -2.823 -2.69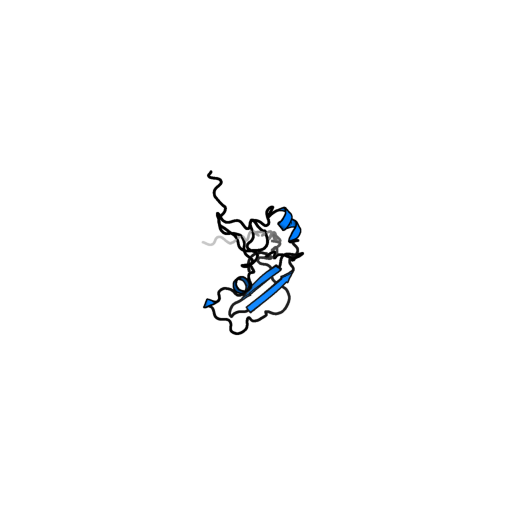4 16.465 1.00 89.19 120 TYR A CA 1
ATOM 909 C C . TYR A 1 120 ? -4.337 -2.866 16.569 1.00 89.19 120 TYR A C 1
ATOM 911 O O . TYR A 1 120 ? -5.000 -2.222 17.380 1.00 89.19 120 TYR A O 1
ATOM 919 N N . CYS A 1 121 ? -4.889 -3.804 15.806 1.00 90.25 121 CYS A N 1
AT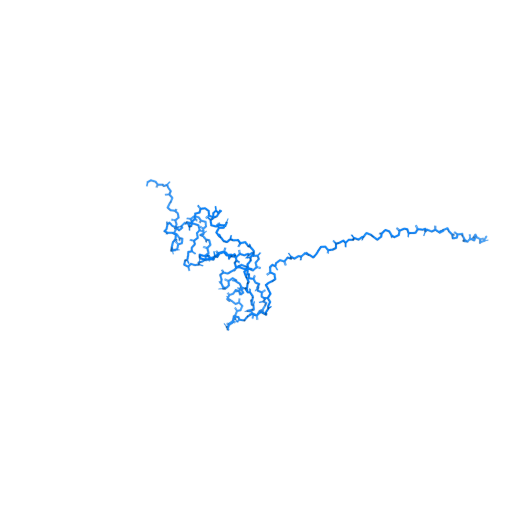OM 920 C CA . CYS A 1 121 ? -6.233 -4.276 16.112 1.00 90.25 121 CYS A CA 1
ATOM 921 C C . CYS A 1 121 ? -6.203 -5.195 17.338 1.00 90.25 121 CYS A C 1
ATOM 923 O O . CYS A 1 121 ? -5.419 -6.142 17.406 1.00 90.25 121 CYS A O 1
ATOM 925 N N . GLU A 1 122 ? -7.103 -4.952 18.280 1.00 90.12 122 GLU A N 1
ATOM 926 C CA . GLU A 1 122 ? -7.275 -5.736 19.501 1.00 90.12 122 GLU A CA 1
ATOM 927 C C . GLU A 1 122 ? -8.572 -6.549 19.419 1.00 90.12 122 GLU A C 1
ATOM 929 O O . GLU A 1 122 ? -9.477 -6.162 18.677 1.00 90.12 122 GLU A O 1
ATOM 934 N N . PRO A 1 123 ? -8.715 -7.681 20.133 1.00 88.56 123 PRO A N 1
ATOM 935 C CA . PRO A 1 123 ? -9.975 -8.414 20.149 1.00 88.56 123 PRO A CA 1
ATOM 936 C C . PRO A 1 123 ? -11.110 -7.473 20.552 1.00 88.56 123 PRO A C 1
ATOM 938 O O . PRO A 1 123 ? -11.041 -6.824 21.596 1.00 88.56 123 PRO A O 1
ATOM 941 N N . ALA A 1 124 ? -12.158 -7.398 19.734 1.00 82.06 124 ALA A N 1
ATOM 942 C CA . ALA A 1 124 ? -13.355 -6.656 20.076 1.00 82.06 124 ALA A CA 1
ATOM 943 C C . ALA A 1 124 ? -13.917 -7.291 21.344 1.00 82.06 124 ALA A C 1
ATOM 945 O O . ALA A 1 124 ? -14.429 -8.410 21.303 1.00 82.06 124 ALA A O 1
ATOM 946 N N . ALA A 1 125 ? -13.748 -6.614 22.483 1.00 70.94 125 ALA A N 1
ATOM 947 C CA . ALA A 1 125 ? -14.304 -7.071 23.743 1.00 70.94 125 ALA A CA 1
ATOM 948 C C . ALA A 1 125 ? -15.782 -7.396 23.500 1.00 70.94 125 ALA A C 1
ATOM 950 O O . ALA A 1 125 ? -16.552 -6.531 23.075 1.00 70.94 125 ALA A O 1
ATOM 951 N N . PHE A 1 126 ? -16.160 -8.663 23.690 1.00 56.41 126 PHE A N 1
ATOM 952 C CA . PHE A 1 126 ? -17.557 -9.063 23.605 1.00 56.41 126 PHE A CA 1
ATOM 953 C C . PHE A 1 126 ? -18.346 -8.147 24.550 1.00 56.41 126 PHE A C 1
ATOM 955 O O . PHE A 1 126 ? -17.970 -8.057 25.722 1.00 56.41 126 PHE A O 1
ATOM 962 N N . PRO A 1 127 ? -19.416 -7.465 24.098 1.00 50.25 127 PRO A N 1
ATOM 963 C CA . PRO A 1 127 ? -20.315 -6.769 25.005 1.00 50.25 127 PRO A CA 1
ATOM 964 C C . PRO A 1 127 ? -21.054 -7.843 25.808 1.00 50.25 127 PRO A C 1
ATOM 966 O O . PRO A 1 127 ? -22.095 -8.360 25.410 1.00 50.25 127 PRO A O 1
ATOM 969 N N . GLY A 1 128 ? -20.433 -8.259 26.903 1.00 54.69 128 GLY A N 1
ATOM 970 C CA . GLY A 1 128 ? -20.815 -9.416 27.686 1.00 54.69 128 GLY A CA 1
ATOM 971 C C . GLY A 1 128 ? -20.421 -9.233 29.142 1.00 54.69 128 GLY A C 1
ATOM 972 O O . GLY A 1 128 ? -19.555 -9.965 29.614 1.00 54.69 128 GLY A O 1
ATOM 973 N N . ARG A 1 129 ? -21.170 -8.343 29.814 1.00 39.03 129 ARG A N 1
ATOM 974 C CA . ARG A 1 129 ? -21.251 -8.042 31.262 1.00 39.03 129 ARG A CA 1
ATOM 975 C C . ARG A 1 129 ? -20.466 -6.837 31.759 1.00 39.03 129 ARG A C 1
ATOM 977 O O . ARG A 1 129 ? -19.222 -6.865 31.713 1.00 39.03 129 ARG A O 1
#

Foldseek 3Di:
DDDDDDDDDDPPPPPPPPPPPDPPPAWDDDDDDWDADPPDDCVCPWLQVNVVHDRRDFADAVPFQFTWHKHTDPHRIIDIDGDPHGVVVVCVVVVALQQAANVSGGGADPQWTDPPSHHGTDRNPPPDD

Secondary structure (DSSP, 8-state):
--PPP---------------------S---SSPPEE-TT--GGG--HHHHTT-BTTB-BPPTT-SEEEEEEEETTTEEEEEEEEEESHHHHTTS--GGGEETTTTEEPPTTEE-TTSSS--EE---S--

Sequence (129 aa):
MKTSILCGAAAIAFGISLFVVQPVFSQHDCPGNFQQIPNYHPSMGHPCQYLGLNSRQGTCRPGDVYETLCDDASGGRYKICQGPRLCNAQVERAGDCRQWDFVNNQPCPPGYVNVDCQGYCEPAAFPGR

Radius of gyration: 26.95 Å; chains: 1; bounding box: 46×49×100 Å

pLDDT: mean 74.76, std 18.34, range [39.03, 95.62]